Protein AF-A0A5Q0MC66-F1 (afdb_monomer)

Solvent-accessible surface area (backbone atoms only — not comparable to full-atom values): 6264 Å² total; per-residue (Å²): 131,58,72,66,58,48,51,54,53,42,33,62,75,71,69,50,54,92,91,54,80,74,54,73,68,57,46,52,50,54,51,52,35,51,76,75,66,49,49,63,69,55,46,48,53,50,50,53,51,50,48,62,51,50,63,37,49,77,41,36,64,57,96,69,83,50,73,68,57,53,51,31,45,49,50,28,39,75,73,66,32,82,52,51,58,51,24,44,71,67,48,48,55,77,87,51,34,30,67,81,51,50,63,66,62,77,109

Structure (mmCIF, N/CA/C/O backbone):
data_AF-A0A5Q0MC66-F1
#
_entry.id   AF-A0A5Q0MC66-F1
#
loop_
_atom_site.group_PDB
_atom_site.id
_atom_site.type_symbol
_atom_site.label_atom_id
_atom_site.label_alt_id
_atom_site.label_comp_id
_atom_site.label_asym_id
_atom_site.label_entity_id
_atom_site.label_seq_id
_atom_site.pdbx_PDB_ins_code
_atom_site.Cartn_x
_atom_site.Cartn_y
_atom_site.Cartn_z
_atom_site.occupancy
_atom_site.B_iso_or_equiv
_atom_site.auth_seq_id
_atom_site.auth_comp_id
_atom_site.auth_asym_id
_atom_site.auth_atom_id
_atom_site.pdbx_PDB_model_num
ATOM 1 N N . MET A 1 1 ? 15.034 -4.701 -20.504 1.00 89.25 1 MET A N 1
ATOM 2 C CA . MET A 1 1 ? 14.923 -3.346 -19.951 1.00 89.25 1 MET A CA 1
ATOM 3 C C . MET A 1 1 ? 15.976 -3.170 -18.872 1.00 89.25 1 MET A C 1
ATOM 5 O O . MET A 1 1 ? 16.048 -3.997 -17.962 1.00 89.25 1 MET A O 1
ATOM 9 N N . ASN A 1 2 ? 16.836 -2.166 -19.012 1.00 96.44 2 ASN A N 1
ATOM 10 C CA . ASN A 1 2 ? 17.798 -1.799 -17.975 1.00 96.44 2 ASN A CA 1
ATOM 11 C C . ASN A 1 2 ? 17.084 -1.087 -16.799 1.00 96.44 2 ASN A C 1
ATOM 13 O O . ASN A 1 2 ? 15.880 -0.843 -16.854 1.00 96.44 2 ASN A O 1
ATOM 17 N N . LEU A 1 3 ? 17.805 -0.795 -15.713 1.00 94.50 3 LEU A N 1
ATOM 18 C CA . LEU A 1 3 ? 17.210 -0.201 -14.508 1.00 94.50 3 LEU A CA 1
ATOM 19 C C . LEU A 1 3 ? 16.635 1.207 -14.753 1.00 94.50 3 LEU A C 1
ATOM 21 O O . LEU A 1 3 ? 15.595 1.552 -14.201 1.00 94.50 3 LEU A O 1
ATOM 25 N N . GLU A 1 4 ? 17.296 2.014 -15.581 1.00 93.94 4 GLU A N 1
ATOM 26 C CA . GLU A 1 4 ? 16.883 3.388 -15.881 1.00 93.94 4 GLU A CA 1
ATOM 27 C C . GLU A 1 4 ? 15.582 3.417 -16.693 1.00 93.94 4 GLU A C 1
ATOM 29 O O . GLU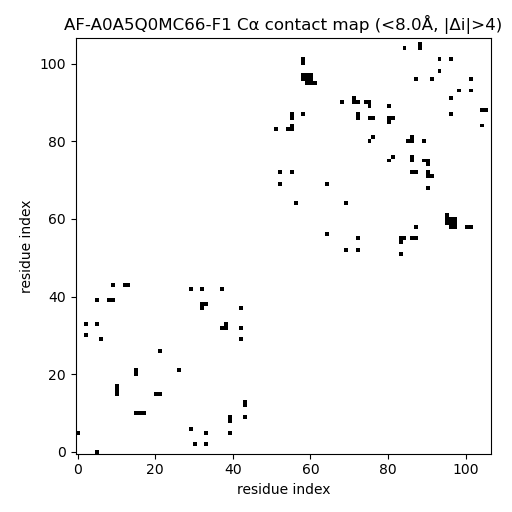 A 1 4 ? 14.631 4.104 -16.322 1.00 93.94 4 GLU A O 1
ATOM 34 N N . GLU A 1 5 ? 15.506 2.598 -17.742 1.00 95.25 5 GLU A N 1
ATOM 35 C CA . GLU A 1 5 ? 14.296 2.388 -18.540 1.00 95.25 5 GLU A CA 1
ATOM 36 C C . GLU A 1 5 ? 13.138 1.883 -17.661 1.00 95.25 5 GLU A C 1
ATOM 38 O O . GLU A 1 5 ? 12.017 2.376 -17.770 1.00 95.25 5 GLU A O 1
ATOM 43 N N . TYR A 1 6 ? 13.422 0.960 -16.731 1.00 95.56 6 TYR A N 1
ATOM 44 C CA . TYR A 1 6 ? 12.426 0.417 -15.802 1.00 95.56 6 TYR A CA 1
ATOM 45 C C . TYR A 1 6 ? 11.842 1.494 -14.889 1.00 95.56 6 TYR A C 1
ATOM 47 O O . TYR A 1 6 ? 10.630 1.562 -14.685 1.00 95.56 6 TYR A O 1
ATOM 55 N N . PHE A 1 7 ? 12.701 2.362 -14.349 1.00 93.50 7 PHE A N 1
ATOM 56 C CA . PHE A 1 7 ? 12.278 3.495 -13.532 1.00 93.50 7 PHE A CA 1
ATOM 57 C C . PHE A 1 7 ? 11.452 4.499 -14.334 1.00 93.50 7 PHE A C 1
ATOM 59 O O . PHE A 1 7 ? 10.444 4.992 -13.827 1.00 93.50 7 PHE A O 1
ATOM 66 N N . ALA A 1 8 ? 11.862 4.804 -15.567 1.00 91.56 8 ALA A N 1
ATOM 67 C CA . ALA A 1 8 ? 11.136 5.719 -16.438 1.00 91.56 8 ALA A CA 1
ATOM 68 C C . ALA A 1 8 ? 9.726 5.194 -16.755 1.00 91.56 8 ALA A C 1
ATOM 70 O O . ALA A 1 8 ? 8.748 5.930 -16.604 1.00 91.56 8 ALA A O 1
ATOM 71 N N . GLU A 1 9 ? 9.609 3.912 -17.111 1.00 93.31 9 GLU A N 1
ATOM 72 C CA . GLU A 1 9 ? 8.320 3.268 -17.370 1.00 93.31 9 GLU A CA 1
ATOM 73 C C . GLU A 1 9 ? 7.452 3.222 -16.105 1.00 93.31 9 GLU A C 1
ATOM 75 O O . GLU A 1 9 ? 6.280 3.602 -16.140 1.00 93.31 9 GLU A O 1
ATOM 80 N N . PHE A 1 10 ? 8.028 2.850 -14.957 1.00 92.81 10 PHE A N 1
ATOM 81 C CA . PHE A 1 10 ? 7.309 2.855 -13.685 1.00 92.81 10 PHE A CA 1
ATOM 82 C C . PHE A 1 10 ? 6.770 4.250 -13.336 1.00 92.81 10 PHE A C 1
ATOM 84 O O . PHE A 1 10 ? 5.589 4.381 -13.017 1.00 92.81 10 PHE A O 1
ATOM 91 N N . LYS A 1 11 ? 7.595 5.302 -13.447 1.00 91.69 11 LYS A N 1
ATOM 92 C CA . LYS A 1 11 ? 7.174 6.692 -13.199 1.00 91.69 11 LYS A CA 1
ATOM 93 C C . LYS A 1 11 ? 6.002 7.110 -14.085 1.00 91.69 11 LYS A C 1
ATOM 95 O O . LYS A 1 11 ? 5.098 7.782 -13.590 1.00 91.69 11 LYS A O 1
ATOM 100 N N . ALA A 1 12 ? 6.008 6.706 -15.356 1.00 90.19 12 ALA A N 1
ATOM 101 C CA . ALA A 1 12 ? 4.910 6.980 -16.275 1.00 90.19 12 ALA A CA 1
ATOM 102 C C . ALA A 1 12 ? 3.611 6.285 -15.829 1.00 90.19 12 ALA A C 1
ATOM 104 O O . ALA A 1 12 ? 2.558 6.916 -15.814 1.00 90.19 12 ALA A O 1
ATOM 105 N N . VAL A 1 13 ? 3.687 5.021 -15.394 1.00 89.75 13 VAL A N 1
ATOM 106 C CA . VAL A 1 13 ? 2.522 4.256 -14.908 1.00 89.75 13 VAL A CA 1
ATOM 107 C C . VAL A 1 13 ? 1.906 4.872 -13.653 1.00 89.75 13 VAL A C 1
ATOM 109 O O . VAL A 1 13 ? 0.684 4.952 -13.552 1.00 89.75 13 VAL A O 1
ATOM 112 N N . VAL A 1 14 ? 2.727 5.328 -12.704 1.00 87.50 14 VAL A N 1
ATOM 113 C CA . VAL A 1 14 ? 2.238 5.947 -11.458 1.00 87.50 14 VAL A CA 1
ATOM 114 C C . VAL A 1 14 ? 2.021 7.461 -11.563 1.00 87.50 14 VAL A C 1
ATOM 116 O O . VAL A 1 14 ? 1.757 8.107 -10.552 1.00 87.50 14 VAL A O 1
ATOM 119 N N . ASN A 1 15 ? 2.126 8.024 -12.771 1.00 86.00 15 ASN A N 1
ATOM 120 C CA . ASN A 1 15 ? 1.958 9.448 -13.063 1.00 86.00 15 ASN A CA 1
ATOM 121 C C . ASN A 1 15 ? 2.767 10.369 -12.126 1.00 86.00 15 ASN A C 1
ATOM 123 O O . ASN A 1 15 ? 2.269 11.381 -11.634 1.00 86.00 15 ASN A O 1
ATOM 127 N N . VAL A 1 16 ? 4.018 9.997 -11.840 1.00 81.00 16 VAL A N 1
ATOM 128 C CA . VAL A 1 16 ? 4.941 10.861 -11.095 1.00 81.00 16 VAL A CA 1
ATOM 129 C C . VAL A 1 16 ? 5.545 11.856 -12.073 1.00 81.00 16 VAL A C 1
ATOM 131 O O . VAL A 1 16 ? 6.206 11.448 -13.032 1.00 81.00 16 VAL A O 1
ATOM 134 N N . ASP A 1 17 ? 5.359 13.148 -11.797 1.00 74.62 17 ASP A N 1
ATOM 135 C CA . ASP A 1 17 ? 5.889 14.231 -12.623 1.00 74.62 17 ASP A CA 1
ATOM 136 C C . ASP A 1 17 ? 7.369 14.017 -12.966 1.00 74.62 17 ASP A C 1
ATOM 138 O O . ASP A 1 17 ? 8.186 13.560 -12.153 1.00 74.62 17 ASP A O 1
ATOM 142 N N . ALA A 1 18 ? 7.746 14.384 -14.191 1.00 61.00 18 ALA A N 1
ATOM 143 C CA . ALA A 1 18 ? 9.103 14.182 -14.690 1.00 61.00 18 ALA A CA 1
ATOM 144 C C . ALA A 1 18 ? 10.162 14.841 -13.779 1.00 61.00 18 ALA A C 1
ATOM 146 O O . ALA A 1 18 ? 11.232 14.265 -13.585 1.00 61.00 18 ALA A O 1
ATOM 147 N N . GLY A 1 19 ? 9.825 15.977 -13.148 1.00 61.31 19 GLY A N 1
ATOM 148 C CA . GLY A 1 19 ? 10.675 16.709 -12.200 1.00 61.31 19 GLY A CA 1
ATOM 149 C C . GLY A 1 19 ? 10.614 16.235 -10.742 1.00 61.31 19 GLY A C 1
ATOM 150 O O . GLY A 1 19 ? 11.419 16.684 -9.929 1.00 61.31 19 GLY A O 1
ATOM 151 N N . SER A 1 20 ? 9.697 15.329 -10.395 1.00 68.62 20 SER A N 1
ATOM 152 C CA . SER A 1 20 ? 9.569 14.789 -9.041 1.00 68.62 20 SER A CA 1
ATOM 153 C C . SER A 1 20 ? 10.267 13.434 -8.919 1.00 68.62 20 SER A C 1
ATOM 155 O O . SER A 1 20 ? 10.170 12.556 -9.784 1.00 68.62 20 SER A O 1
ATOM 157 N N . GLY A 1 21 ? 11.010 13.267 -7.827 1.00 73.25 21 GLY A N 1
ATOM 158 C CA . GLY A 1 21 ? 11.597 11.988 -7.448 1.00 73.25 21 GLY A CA 1
ATOM 159 C C . GLY A 1 21 ? 10.575 11.095 -6.748 1.00 73.25 21 GLY A C 1
ATOM 160 O O . GLY A 1 21 ? 9.669 11.579 -6.073 1.00 73.25 21 GLY A O 1
ATOM 161 N N . ILE A 1 22 ? 10.750 9.783 -6.873 1.00 84.38 22 ILE A N 1
ATOM 162 C CA . ILE A 1 22 ? 10.128 8.832 -5.949 1.00 84.38 22 ILE A CA 1
ATOM 163 C C . ILE A 1 22 ? 10.901 8.837 -4.625 1.00 84.38 22 ILE A C 1
ATOM 165 O O . ILE A 1 22 ? 12.099 9.127 -4.594 1.00 84.38 22 ILE A O 1
ATOM 169 N N . THR A 1 23 ? 10.223 8.543 -3.515 1.00 87.56 23 THR A N 1
ATOM 170 C CA . THR A 1 23 ? 10.884 8.502 -2.202 1.00 87.56 23 THR A CA 1
ATOM 171 C C . THR A 1 23 ? 11.951 7.409 -2.170 1.00 87.56 23 THR A C 1
ATOM 173 O O . THR A 1 23 ? 11.845 6.407 -2.876 1.00 87.56 23 THR A O 1
ATOM 176 N N . VAL A 1 24 ? 12.965 7.568 -1.313 1.00 91.19 24 VAL A N 1
ATOM 177 C CA . VAL A 1 24 ? 14.080 6.609 -1.193 1.00 91.19 24 VAL A CA 1
ATOM 178 C C . VAL A 1 24 ? 13.618 5.167 -0.961 1.00 91.19 24 VAL A C 1
ATOM 180 O O . VAL A 1 24 ? 14.184 4.242 -1.536 1.00 91.19 24 VAL A O 1
ATOM 183 N N . HIS A 1 25 ? 12.553 4.968 -0.180 1.00 90.56 25 HIS A N 1
ATOM 184 C CA . HIS A 1 25 ? 11.997 3.641 0.081 1.00 90.56 25 HIS A CA 1
ATOM 185 C C . HIS A 1 25 ? 11.341 3.041 -1.162 1.00 90.56 25 HIS A C 1
ATOM 187 O O . HIS A 1 25 ? 11.613 1.892 -1.493 1.00 90.56 25 HIS A O 1
ATOM 193 N N . VAL A 1 26 ? 10.536 3.826 -1.884 1.00 90.94 26 VAL A N 1
ATOM 194 C CA . VAL A 1 26 ? 9.894 3.361 -3.121 1.00 90.94 26 VAL A CA 1
ATOM 195 C C . VAL A 1 26 ? 10.947 3.095 -4.198 1.00 90.94 26 VAL A C 1
ATOM 197 O O . VAL A 1 26 ? 10.864 2.088 -4.888 1.00 90.94 26 VAL A O 1
ATOM 200 N N . ALA A 1 27 ? 11.984 3.930 -4.304 1.00 92.38 27 ALA A N 1
ATOM 201 C CA . ALA A 1 27 ? 13.100 3.695 -5.220 1.00 92.38 27 ALA A CA 1
ATOM 202 C C . ALA A 1 27 ? 13.818 2.369 -4.933 1.00 92.38 27 ALA A C 1
ATOM 204 O O . ALA A 1 27 ? 14.062 1.590 -5.853 1.00 92.38 27 ALA A O 1
ATOM 205 N N . ALA A 1 28 ? 14.121 2.089 -3.662 1.00 95.88 28 ALA A N 1
ATOM 206 C CA . ALA A 1 28 ? 14.742 0.830 -3.264 1.00 95.88 28 ALA A CA 1
ATOM 207 C C . ALA A 1 28 ? 13.851 -0.380 -3.597 1.00 95.88 28 ALA A C 1
ATOM 209 O O . ALA A 1 28 ? 14.347 -1.387 -4.097 1.00 95.88 28 ALA A O 1
ATOM 210 N N . GLU A 1 29 ? 12.537 -0.268 -3.381 1.00 96.00 29 GLU A N 1
ATOM 211 C CA . GLU A 1 29 ? 11.560 -1.309 -3.720 1.00 96.00 29 GLU A CA 1
ATOM 212 C C . GLU A 1 29 ? 11.493 -1.564 -5.232 1.00 96.00 29 GLU A C 1
ATOM 214 O O . GLU A 1 29 ? 11.546 -2.714 -5.659 1.00 96.00 29 GLU A O 1
ATOM 219 N N . VAL A 1 30 ? 11.427 -0.507 -6.048 1.00 95.38 30 VAL A N 1
ATOM 220 C CA . VAL A 1 30 ? 11.405 -0.599 -7.519 1.00 95.38 30 VAL A CA 1
ATOM 221 C C . VAL A 1 30 ? 12.693 -1.240 -8.044 1.00 95.38 30 VAL A C 1
ATOM 223 O O . VAL A 1 30 ? 12.635 -2.130 -8.892 1.00 95.38 30 VAL A O 1
ATOM 226 N N . ALA A 1 31 ? 13.855 -0.849 -7.510 1.00 96.75 31 ALA A N 1
ATOM 227 C CA . ALA A 1 31 ? 15.137 -1.446 -7.881 1.00 96.75 31 ALA A CA 1
ATOM 228 C C . ALA A 1 31 ? 15.230 -2.930 -7.486 1.00 96.75 31 ALA A C 1
ATOM 230 O O . ALA A 1 31 ? 15.696 -3.749 -8.276 1.00 96.75 31 ALA A O 1
ATOM 231 N N . ALA A 1 32 ? 14.749 -3.297 -6.294 1.00 97.69 32 ALA A N 1
ATOM 232 C CA . ALA A 1 32 ? 14.686 -4.693 -5.866 1.00 97.69 32 ALA A CA 1
ATOM 233 C C . ALA A 1 32 ? 13.738 -5.519 -6.752 1.00 97.69 32 ALA A C 1
ATOM 235 O O . ALA A 1 32 ? 14.087 -6.630 -7.148 1.00 97.69 32 ALA A O 1
ATOM 236 N N . GLY A 1 33 ? 12.575 -4.963 -7.110 1.00 97.06 33 GLY A N 1
ATOM 237 C CA . GLY A 1 33 ? 11.624 -5.578 -8.037 1.00 97.06 33 GLY A CA 1
ATOM 238 C C . GLY A 1 33 ? 12.234 -5.842 -9.413 1.00 97.06 33 GLY A C 1
ATOM 239 O O . GLY A 1 33 ? 12.099 -6.945 -9.940 1.00 97.06 33 GLY A O 1
ATOM 240 N N . HIS A 1 34 ? 12.976 -4.874 -9.961 1.00 98.00 34 HIS A N 1
ATOM 241 C CA . HIS A 1 34 ? 13.737 -5.051 -11.203 1.00 98.00 34 HIS A CA 1
ATOM 242 C C . HIS A 1 34 ? 14.776 -6.173 -11.086 1.00 98.00 34 HIS A C 1
ATOM 244 O O . HIS A 1 34 ? 14.824 -7.047 -11.950 1.00 98.00 34 HIS A O 1
ATOM 2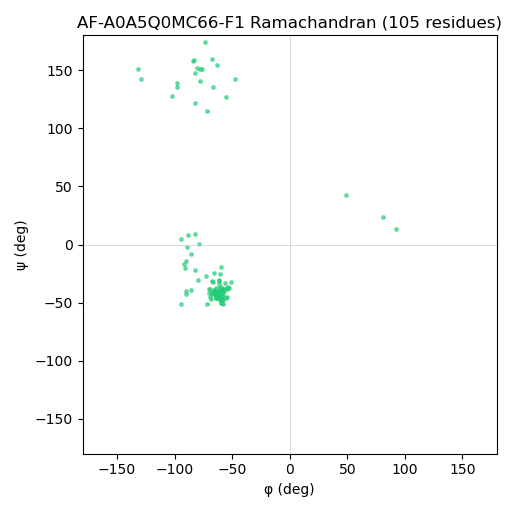50 N N . ALA A 1 35 ? 15.550 -6.199 -9.997 1.00 98.00 35 ALA A N 1
ATOM 251 C CA . ALA A 1 35 ? 16.610 -7.185 -9.784 1.00 98.00 35 ALA A CA 1
ATOM 252 C C . ALA A 1 35 ? 16.099 -8.637 -9.731 1.00 98.00 35 ALA A C 1
ATOM 254 O O . ALA A 1 35 ? 16.812 -9.550 -10.144 1.00 98.00 35 ALA A O 1
ATOM 255 N N . ILE A 1 36 ? 14.868 -8.855 -9.254 1.00 97.62 36 ILE A N 1
ATOM 256 C CA . ILE A 1 36 ? 14.225 -10.181 -9.225 1.00 97.62 36 ILE A CA 1
ATOM 257 C C . ILE A 1 36 ? 13.327 -10.449 -10.445 1.00 97.62 36 ILE A C 1
ATOM 259 O O . ILE A 1 36 ? 12.666 -11.484 -10.505 1.00 97.62 36 ILE A O 1
ATOM 263 N N . GLY A 1 37 ? 13.294 -9.533 -11.416 1.00 97.06 37 GLY A N 1
ATOM 264 C CA . GLY A 1 37 ? 12.583 -9.712 -12.680 1.00 97.06 37 GLY A CA 1
ATOM 265 C C . GLY A 1 37 ? 11.076 -9.437 -12.640 1.00 97.06 37 GLY A C 1
ATOM 266 O O . GLY A 1 37 ? 10.358 -9.956 -13.494 1.00 97.06 37 GLY A O 1
ATOM 267 N N . LEU A 1 38 ? 10.573 -8.632 -11.696 1.00 97.81 38 LEU A N 1
ATOM 268 C CA . LEU A 1 38 ? 9.174 -8.190 -11.727 1.00 97.81 38 LEU A CA 1
ATOM 269 C C . LEU A 1 38 ? 8.922 -7.276 -12.928 1.00 97.81 38 LEU A C 1
ATOM 271 O O . LEU A 1 38 ? 9.669 -6.327 -13.164 1.00 97.81 38 LEU A O 1
ATOM 275 N N . THR A 1 39 ? 7.818 -7.487 -13.641 1.00 96.69 39 THR A N 1
ATOM 276 C CA . THR A 1 39 ? 7.346 -6.527 -14.650 1.00 96.69 39 THR A CA 1
ATOM 277 C C . THR A 1 39 ? 6.872 -5.230 -13.989 1.00 96.69 39 THR A C 1
ATOM 279 O O . THR A 1 39 ? 6.503 -5.222 -12.812 1.00 96.69 39 THR A O 1
ATOM 282 N N . VAL A 1 40 ? 6.816 -4.126 -14.742 1.00 95.81 40 VAL A N 1
ATOM 283 C CA . VAL A 1 40 ? 6.304 -2.840 -14.226 1.00 95.81 40 VAL A CA 1
ATOM 284 C C . VAL A 1 40 ? 4.869 -2.980 -13.710 1.00 95.81 40 VAL A C 1
ATOM 286 O O . VAL A 1 40 ? 4.540 -2.447 -12.652 1.00 95.81 40 VAL A O 1
ATOM 289 N N . ALA A 1 41 ? 4.030 -3.766 -14.390 1.00 94.88 41 ALA A N 1
ATOM 290 C CA . ALA A 1 41 ? 2.669 -4.052 -13.943 1.00 94.88 41 ALA A CA 1
ATOM 291 C C . ALA A 1 41 ? 2.635 -4.801 -12.597 1.00 94.88 41 ALA A C 1
ATOM 293 O O . ALA A 1 41 ? 1.847 -4.451 -11.717 1.00 94.88 41 ALA A O 1
ATOM 294 N N . GLN A 1 42 ? 3.507 -5.798 -12.406 1.00 96.88 42 GLN A N 1
ATOM 295 C CA . GLN A 1 42 ? 3.629 -6.518 -11.133 1.00 96.88 42 GLN A CA 1
ATOM 296 C C . GLN A 1 42 ? 4.138 -5.605 -10.014 1.00 96.88 42 GLN A C 1
ATOM 298 O O . GLN A 1 42 ? 3.603 -5.642 -8.907 1.00 96.88 42 GLN A O 1
ATOM 303 N N . MET A 1 43 ? 5.123 -4.752 -10.302 1.00 96.25 43 MET A N 1
ATOM 304 C CA . MET A 1 43 ? 5.658 -3.794 -9.335 1.00 96.25 43 MET A CA 1
ATOM 305 C C . MET A 1 43 ? 4.618 -2.750 -8.929 1.00 96.25 43 MET A C 1
ATOM 307 O O . MET A 1 43 ? 4.462 -2.448 -7.746 1.00 96.25 43 MET A O 1
ATOM 311 N N . HIS A 1 44 ? 3.861 -2.234 -9.898 1.00 94.25 44 HIS A N 1
ATOM 312 C CA . HIS A 1 44 ? 2.758 -1.321 -9.637 1.00 94.25 44 HIS A CA 1
ATOM 313 C C . HIS A 1 44 ? 1.694 -1.976 -8.750 1.00 94.25 44 HIS A C 1
ATOM 315 O O . HIS A 1 44 ? 1.318 -1.398 -7.733 1.00 94.25 44 HIS A O 1
ATOM 321 N N . ALA A 1 45 ? 1.271 -3.205 -9.065 1.00 94.94 45 ALA A N 1
ATOM 322 C CA . ALA A 1 45 ? 0.316 -3.947 -8.242 1.00 94.94 45 ALA A CA 1
ATOM 323 C C . ALA A 1 45 ? 0.841 -4.187 -6.814 1.00 94.94 45 ALA A C 1
ATOM 325 O O . ALA A 1 45 ? 0.108 -3.984 -5.844 1.00 94.94 45 ALA A O 1
ATOM 326 N N . PHE A 1 46 ? 2.119 -4.556 -6.674 1.00 95.38 46 PHE A N 1
ATOM 327 C CA . PHE A 1 46 ? 2.772 -4.738 -5.378 1.00 95.38 46 PHE A CA 1
ATOM 3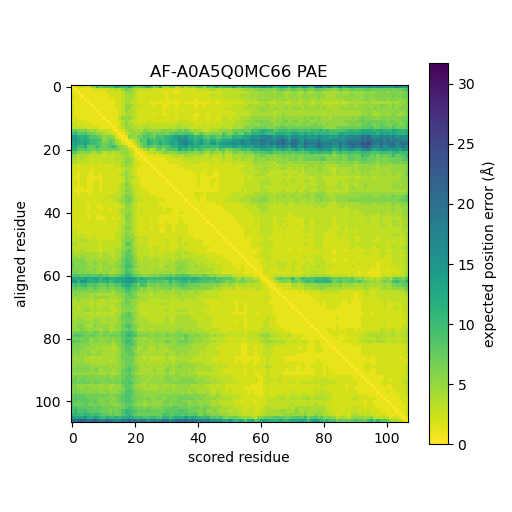28 C C . PHE A 1 46 ? 2.754 -3.449 -4.544 1.00 95.38 46 PHE A C 1
ATOM 330 O O . PHE A 1 46 ? 2.314 -3.465 -3.393 1.00 95.38 46 PHE A O 1
ATOM 337 N N . LEU A 1 47 ? 3.177 -2.318 -5.117 1.00 94.06 47 LEU A N 1
ATOM 338 C CA . LEU A 1 47 ? 3.233 -1.037 -4.404 1.00 94.06 47 LEU A CA 1
ATOM 339 C C . LEU A 1 47 ? 1.854 -0.463 -4.111 1.00 94.06 47 LEU A C 1
ATOM 341 O O . LEU A 1 47 ? 1.649 0.076 -3.022 1.00 94.06 47 LEU A O 1
ATOM 345 N N . ALA A 1 48 ? 0.901 -0.604 -5.032 1.00 91.75 48 ALA A N 1
ATOM 346 C CA . ALA A 1 48 ? -0.485 -0.225 -4.796 1.00 91.75 48 ALA A CA 1
ATOM 347 C C . ALA A 1 48 ? -1.038 -0.989 -3.588 1.00 91.75 48 ALA A C 1
ATOM 349 O O . ALA A 1 48 ? -1.569 -0.385 -2.653 1.00 91.75 48 ALA A O 1
ATOM 350 N N . ARG A 1 49 ? -0.82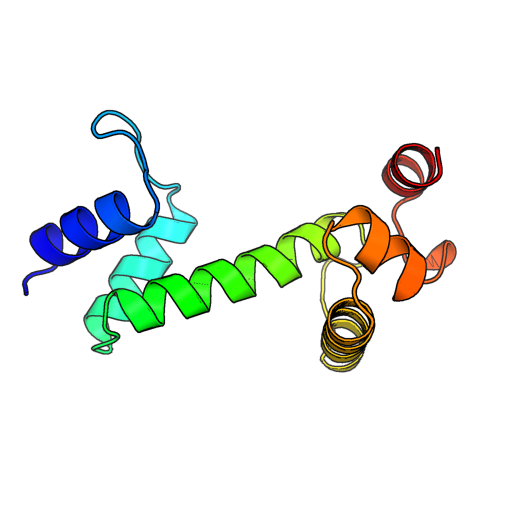3 -2.309 -3.549 1.00 93.69 49 ARG A N 1
ATOM 351 C CA . ARG A 1 49 ? -1.262 -3.151 -2.438 1.00 93.69 49 ARG A CA 1
ATOM 352 C C . ARG A 1 49 ? -0.558 -2.800 -1.126 1.00 93.69 49 ARG A C 1
ATOM 354 O O . ARG A 1 49 ? -1.220 -2.639 -0.103 1.00 93.69 49 ARG A O 1
ATOM 361 N N . ARG A 1 50 ? 0.766 -2.631 -1.146 1.00 93.56 50 ARG A N 1
ATOM 362 C CA . ARG A 1 50 ? 1.540 -2.186 0.021 1.00 93.56 50 ARG A CA 1
ATOM 363 C C . ARG A 1 50 ? 1.003 -0.860 0.562 1.00 93.56 50 ARG A C 1
ATOM 365 O O . ARG A 1 50 ? 0.777 -0.750 1.762 1.00 93.56 50 ARG A O 1
ATOM 372 N N . THR A 1 51 ? 0.748 0.110 -0.314 1.00 91.31 51 THR A N 1
ATOM 373 C CA . THR A 1 51 ? 0.226 1.438 0.049 1.00 91.31 51 THR A CA 1
ATOM 374 C C . THR A 1 51 ? -1.160 1.352 0.685 1.00 91.31 51 THR A C 1
ATOM 376 O O . THR A 1 51 ? -1.427 2.010 1.689 1.00 91.31 51 THR A O 1
ATOM 379 N N . GLN A 1 52 ? -2.042 0.496 0.161 1.00 91.88 52 GLN A N 1
ATOM 380 C CA . GLN A 1 52 ? -3.358 0.259 0.759 1.00 91.88 52 GLN A CA 1
ATOM 381 C C . GLN A 1 52 ? -3.265 -0.246 2.202 1.00 91.88 52 GLN A C 1
ATOM 383 O O . GLN A 1 52 ? -4.058 0.191 3.033 1.00 91.88 52 GLN A O 1
ATOM 388 N N . ILE A 1 53 ? -2.310 -1.130 2.500 1.00 94.38 53 ILE A N 1
ATOM 389 C CA . ILE A 1 53 ? -2.079 -1.650 3.854 1.00 94.38 53 ILE A CA 1
ATOM 390 C C . ILE A 1 53 ?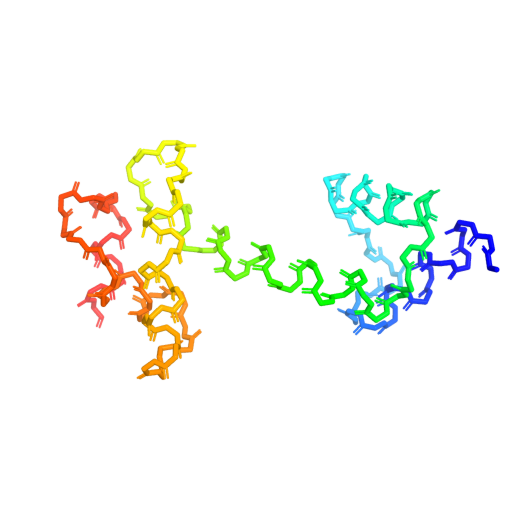 -1.461 -0.563 4.742 1.00 94.38 53 ILE A C 1
ATOM 392 O O . ILE A 1 53 ? -1.972 -0.275 5.824 1.00 94.38 53 ILE A O 1
ATOM 396 N N . THR A 1 54 ? -0.378 0.075 4.292 1.00 92.38 54 THR A N 1
ATOM 397 C CA . THR A 1 54 ? 0.362 1.045 5.114 1.00 92.38 54 THR A CA 1
ATOM 398 C C . THR A 1 54 ? -0.444 2.309 5.399 1.00 92.38 54 THR A C 1
ATOM 400 O O . THR A 1 54 ? -0.326 2.856 6.492 1.00 92.38 54 THR A O 1
ATOM 403 N N . SER A 1 55 ? -1.320 2.734 4.481 1.00 91.75 55 SER A N 1
ATOM 404 C CA . SER A 1 55 ? -2.243 3.861 4.698 1.00 91.75 55 SER A CA 1
ATOM 405 C C . SER A 1 55 ? -3.211 3.652 5.870 1.00 91.75 55 SER A C 1
ATOM 407 O O . SER A 1 55 ? -3.658 4.625 6.469 1.00 91.75 55 SER A O 1
ATOM 409 N N . VAL A 1 56 ? -3.503 2.398 6.223 1.00 93.19 56 VAL A N 1
ATOM 410 C CA . VAL A 1 56 ? -4.309 2.029 7.394 1.00 93.19 56 VAL A CA 1
ATOM 411 C C . VAL A 1 56 ? -3.411 1.837 8.616 1.00 93.19 56 VAL A C 1
ATOM 413 O O . VAL A 1 56 ? -3.716 2.335 9.696 1.00 93.19 56 VAL A O 1
ATOM 416 N N . ALA A 1 57 ? -2.262 1.182 8.428 1.00 91.75 57 ALA A N 1
ATOM 417 C CA . ALA A 1 57 ? -1.306 0.873 9.491 1.00 91.75 57 ALA A CA 1
ATOM 418 C C . ALA A 1 57 ? -0.843 2.112 10.274 1.00 91.75 57 ALA A C 1
ATOM 420 O O . ALA A 1 57 ? -0.702 2.051 11.490 1.00 91.75 57 ALA A O 1
ATOM 421 N N . VAL A 1 58 ? -0.648 3.252 9.597 1.00 91.69 58 VAL A N 1
ATOM 422 C CA . VAL A 1 58 ? -0.212 4.512 10.235 1.00 91.69 58 VAL A CA 1
ATOM 423 C C . VAL A 1 58 ? -1.174 5.031 11.312 1.00 91.69 58 VAL A C 1
ATOM 425 O O . VAL A 1 58 ? -0.775 5.857 12.140 1.00 91.69 58 VAL A O 1
ATOM 428 N N . ALA A 1 59 ?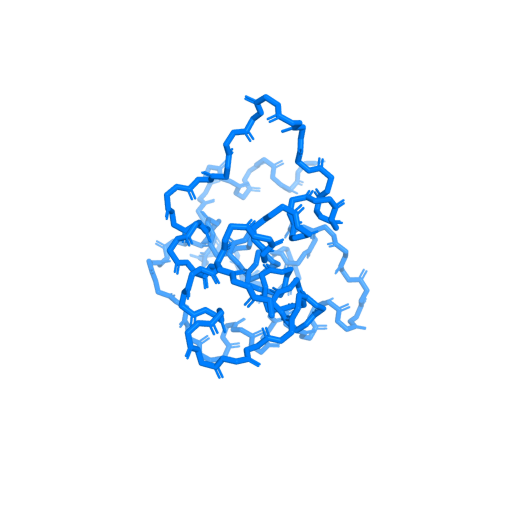 -2.431 4.575 11.293 1.00 92.69 59 ALA A N 1
ATOM 429 C CA . ALA A 1 59 ? -3.447 4.948 12.265 1.00 92.69 59 ALA A CA 1
ATOM 430 C C . ALA A 1 59 ? -3.499 4.034 13.493 1.00 92.69 59 ALA A C 1
ATOM 432 O O . ALA A 1 59 ? -4.112 4.412 14.490 1.00 92.69 59 ALA A O 1
ATOM 433 N N . LEU A 1 60 ? -2.858 2.867 13.453 1.00 93.88 60 LEU A N 1
ATOM 434 C CA . LEU A 1 60 ? -2.848 1.923 14.567 1.00 93.88 60 LEU A CA 1
ATOM 435 C C . LEU A 1 60 ? -1.855 2.369 15.649 1.00 93.88 60 LEU A C 1
ATOM 437 O O . LEU A 1 60 ? -0.873 3.059 15.366 1.00 93.88 60 LEU A O 1
ATOM 441 N N . LYS A 1 61 ? -2.134 2.018 16.909 1.00 92.31 61 LYS A N 1
ATOM 442 C CA . LYS A 1 61 ? -1.228 2.301 18.037 1.00 92.31 61 LYS A CA 1
ATOM 443 C C . LYS A 1 61 ? 0.047 1.466 17.964 1.00 92.31 61 LYS A C 1
ATOM 445 O O . LYS A 1 61 ? 1.117 1.971 18.297 1.00 92.31 61 LYS A O 1
ATOM 450 N N . ASP A 1 62 ? -0.079 0.215 17.535 1.00 85.44 62 ASP A N 1
ATOM 451 C CA . ASP A 1 62 ? 1.044 -0.707 17.434 1.00 85.44 62 ASP A CA 1
ATOM 452 C C . ASP A 1 62 ? 1.893 -0.425 16.192 1.00 85.44 62 ASP A C 1
ATOM 454 O O . ASP A 1 62 ? 1.392 -0.151 15.103 1.00 85.44 62 ASP A O 1
ATOM 458 N N . HIS A 1 63 ? 3.211 -0.544 16.348 1.00 78.00 63 HIS A N 1
ATOM 459 C CA . HIS A 1 63 ? 4.176 -0.348 15.261 1.00 78.00 63 HIS A CA 1
ATOM 460 C C . HIS A 1 63 ? 4.299 -1.552 14.316 1.00 78.00 63 HIS A C 1
ATOM 462 O O . HIS A 1 63 ? 5.092 -1.519 13.375 1.00 78.00 63 HIS A O 1
ATOM 468 N N . PHE A 1 64 ? 3.532 -2.613 14.563 1.00 86.69 64 PHE A N 1
ATOM 469 C CA . PHE A 1 64 ? 3.590 -3.864 13.822 1.00 86.69 64 PHE A CA 1
ATOM 470 C C . PHE A 1 64 ? 2.192 -4.272 13.374 1.00 86.69 64 PHE A C 1
ATOM 472 O O . PHE A 1 64 ? 1.227 -4.101 14.111 1.00 86.69 64 PHE A O 1
ATOM 479 N N . LEU A 1 65 ? 2.112 -4.834 12.168 1.00 89.88 65 LEU A N 1
ATOM 480 C CA . LEU A 1 65 ? 0.904 -5.466 11.654 1.00 89.88 65 LEU A CA 1
ATOM 481 C C . LEU A 1 65 ? 1.030 -6.981 11.755 1.00 89.88 65 LEU A C 1
ATOM 483 O O . LEU A 1 65 ? 1.991 -7.561 11.243 1.00 89.88 65 LEU A O 1
ATOM 487 N N . SER A 1 66 ? 0.036 -7.617 12.364 1.00 93.88 66 SER A N 1
ATOM 488 C CA . SER A 1 66 ? -0.112 -9.068 12.340 1.00 93.88 66 SER A CA 1
ATOM 489 C C . SER A 1 66 ? -0.827 -9.538 11.060 1.00 93.88 66 SER A C 1
ATOM 491 O O . SER A 1 66 ? -1.573 -8.766 10.441 1.00 93.88 66 SER A O 1
ATOM 493 N N . PRO A 1 67 ? -0.654 -10.808 10.650 1.00 95.56 67 PRO A N 1
ATOM 494 C CA . PRO A 1 67 ? -1.431 -11.391 9.557 1.00 95.56 67 PRO A CA 1
ATOM 495 C C . PRO A 1 67 ? -2.949 -11.262 9.757 1.00 95.56 67 PRO A C 1
ATOM 497 O O . PRO A 1 67 ? -3.674 -10.989 8.803 1.00 95.56 67 PRO A O 1
ATOM 500 N N . GLU A 1 68 ? -3.438 -11.382 10.994 1.00 96.38 68 GLU A N 1
ATOM 501 C CA . GLU A 1 68 ? -4.856 -11.228 11.335 1.00 96.38 68 GLU A CA 1
ATOM 502 C C . GLU A 1 68 ? -5.341 -9.792 11.104 1.00 96.38 68 GLU A C 1
ATOM 504 O O . GLU A 1 68 ? -6.440 -9.579 10.598 1.00 96.38 68 GLU A O 1
ATOM 509 N N . GLN A 1 69 ? -4.525 -8.788 11.433 1.00 95.75 69 GLN A N 1
ATOM 510 C CA . GLN A 1 69 ? -4.839 -7.385 11.148 1.00 95.75 69 GLN A CA 1
ATOM 511 C C . GLN A 1 69 ? -4.898 -7.114 9.640 1.00 95.75 69 GLN A C 1
ATOM 513 O O . GLN A 1 69 ? -5.799 -6.417 9.176 1.00 95.75 69 GLN A O 1
ATOM 518 N N . ILE A 1 70 ? -3.992 -7.708 8.858 1.00 96.50 70 ILE A N 1
ATOM 519 C CA . ILE A 1 70 ? -4.018 -7.617 7.390 1.00 96.50 70 ILE A CA 1
ATOM 520 C C . ILE A 1 70 ? -5.280 -8.288 6.828 1.00 96.50 70 ILE A C 1
ATOM 522 O O . ILE A 1 70 ? -5.946 -7.709 5.971 1.00 96.50 70 ILE A O 1
ATOM 526 N N . ALA A 1 71 ? -5.666 -9.453 7.352 1.00 97.25 71 ALA A N 1
ATOM 527 C CA . ALA A 1 71 ? -6.890 -10.136 6.940 1.00 97.25 71 ALA A CA 1
ATOM 528 C C . ALA A 1 71 ? -8.151 -9.300 7.225 1.00 97.25 71 ALA A C 1
ATOM 530 O O . ALA A 1 71 ? -9.065 -9.262 6.403 1.00 97.25 71 ALA A O 1
ATOM 531 N N . ARG A 1 72 ? -8.191 -8.572 8.349 1.00 97.25 72 ARG A N 1
ATOM 532 C CA . ARG A 1 72 ? -9.289 -7.639 8.660 1.00 97.25 72 ARG A CA 1
ATOM 533 C C . ARG A 1 72 ? -9.349 -6.458 7.690 1.00 97.25 72 ARG A C 1
ATOM 535 O O . ARG A 1 72 ? -10.438 -6.088 7.256 1.00 97.25 72 ARG A O 1
ATOM 542 N N . ILE A 1 73 ? -8.196 -5.902 7.305 1.00 96.50 73 ILE A N 1
ATOM 543 C CA . ILE A 1 73 ? -8.108 -4.869 6.257 1.00 96.50 73 ILE A CA 1
ATOM 544 C C . ILE A 1 73 ? -8.703 -5.392 4.944 1.00 96.50 73 ILE A C 1
ATOM 546 O O . ILE A 1 73 ? -9.462 -4.681 4.283 1.00 96.50 73 ILE A O 1
ATOM 550 N N . ASP A 1 74 ? -8.379 -6.630 4.576 1.00 95.88 74 ASP A N 1
ATOM 551 C CA . ASP A 1 74 ? -8.868 -7.245 3.341 1.00 95.88 74 ASP A CA 1
ATOM 552 C C . ASP A 1 74 ? -10.360 -7.504 3.353 1.00 95.88 74 ASP A C 1
ATOM 554 O O . ASP A 1 74 ? -11.036 -7.183 2.376 1.00 95.88 74 ASP A O 1
ATOM 558 N N . LEU A 1 75 ? -10.880 -8.005 4.471 1.00 97.62 75 LEU A N 1
ATOM 559 C CA . LEU A 1 75 ? -12.310 -8.193 4.644 1.00 97.62 75 LEU A CA 1
ATOM 560 C C . LEU A 1 75 ? -13.062 -6.863 4.509 1.00 97.62 75 LEU A C 1
ATOM 562 O O . LEU A 1 75 ? -13.971 -6.758 3.689 1.00 97.62 75 LEU A O 1
ATOM 566 N N . ALA A 1 76 ? -12.627 -5.815 5.216 1.00 96.94 76 ALA A N 1
ATOM 567 C CA . ALA A 1 76 ? -13.276 -4.506 5.149 1.00 96.94 76 ALA A CA 1
ATOM 568 C C . ALA A 1 76 ? -13.296 -3.930 3.720 1.00 96.94 76 ALA A C 1
ATOM 570 O O . ALA A 1 76 ? -14.295 -3.339 3.300 1.00 96.94 76 ALA A O 1
ATOM 571 N N . ARG A 1 77 ? -12.215 -4.123 2.950 1.00 95.25 77 ARG A N 1
ATOM 572 C CA . ARG A 1 77 ? -12.149 -3.711 1.538 1.00 95.25 77 ARG A CA 1
ATOM 573 C C . ARG A 1 77 ? -13.048 -4.553 0.637 1.00 95.25 77 ARG A C 1
ATOM 575 O O . ARG A 1 77 ? -13.715 -3.989 -0.226 1.00 95.25 77 ARG A O 1
ATOM 582 N N . ALA A 1 78 ? -13.091 -5.870 0.835 1.00 96.00 78 ALA A N 1
ATOM 583 C CA . ALA A 1 78 ? -13.992 -6.760 0.102 1.00 96.00 78 ALA A CA 1
ATOM 584 C C . ALA A 1 78 ? -15.472 -6.410 0.351 1.00 96.00 78 ALA A C 1
ATOM 586 O O . ALA A 1 78 ? -16.300 -6.536 -0.546 1.00 96.00 78 ALA A O 1
ATOM 587 N N . GLU A 1 79 ? -15.783 -5.883 1.535 1.00 96.56 79 GLU A N 1
ATOM 588 C CA . GLU A 1 79 ? -17.097 -5.349 1.915 1.00 96.56 79 GLU A CA 1
ATOM 589 C C . GLU A 1 79 ? -17.339 -3.901 1.435 1.00 96.56 79 GLU A C 1
ATOM 591 O O . GLU A 1 79 ? -18.318 -3.253 1.819 1.00 96.56 79 GLU A O 1
ATOM 596 N N . GLY A 1 80 ? -16.453 -3.358 0.598 1.00 96.00 80 GLY A N 1
ATOM 597 C CA . GLY A 1 80 ? -16.644 -2.081 -0.085 1.00 96.00 80 GLY A CA 1
ATOM 598 C C . GLY A 1 80 ? -16.087 -0.850 0.629 1.00 96.00 80 GLY A C 1
ATOM 599 O O . GLY A 1 80 ? -16.426 0.257 0.224 1.00 96.00 80 GLY A O 1
ATOM 600 N N . ALA A 1 81 ?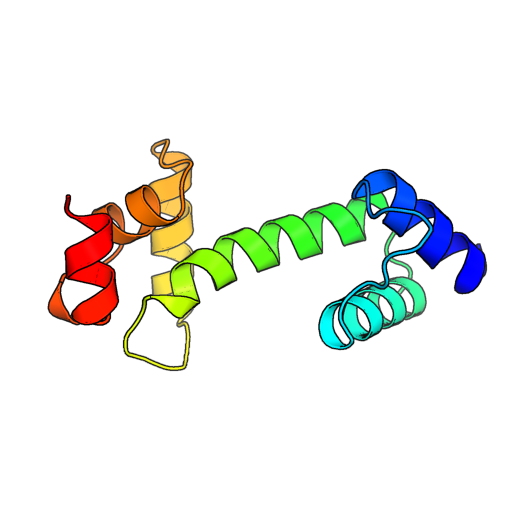 -15.249 -0.993 1.663 1.00 96.00 81 ALA A N 1
ATOM 601 C CA . ALA A 1 81 ? -14.503 0.149 2.198 1.00 96.00 81 ALA A CA 1
ATOM 602 C C . ALA A 1 81 ? -13.394 0.565 1.217 1.00 96.00 81 ALA A C 1
ATOM 604 O O . ALA A 1 81 ? -12.445 -0.187 0.963 1.00 96.00 81 ALA A O 1
ATOM 605 N N . VAL A 1 82 ? -13.509 1.768 0.660 1.00 92.44 82 VAL A N 1
ATOM 606 C CA . VAL A 1 82 ? -12.581 2.280 -0.354 1.0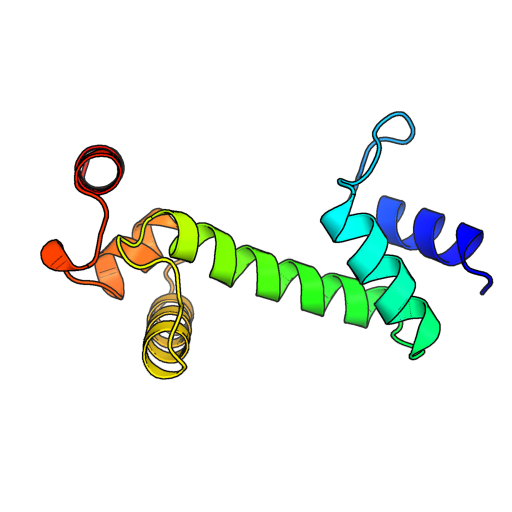0 92.44 82 VAL A CA 1
ATOM 607 C C . VAL A 1 82 ? -11.498 3.109 0.322 1.00 92.44 82 VAL A C 1
ATOM 609 O O . VAL A 1 82 ? -10.299 2.858 0.129 1.00 92.44 82 VAL A O 1
ATOM 612 N N . GLU A 1 83 ? -11.911 4.063 1.155 1.00 94.75 83 GLU A N 1
ATOM 613 C CA . GLU A 1 83 ? -11.004 5.016 1.785 1.00 94.75 83 GLU A CA 1
ATOM 614 C C . GLU A 1 83 ? -10.332 4.432 3.038 1.00 94.75 83 GLU A C 1
ATOM 616 O O . GLU A 1 83 ? -10.950 3.659 3.775 1.00 94.75 83 GLU A O 1
ATOM 621 N N . PRO A 1 84 ? -9.081 4.824 3.359 1.00 94.94 84 PRO A N 1
ATOM 622 C CA . PRO A 1 84 ? -8.392 4.323 4.548 1.00 94.94 84 PRO A CA 1
ATOM 623 C C . PRO A 1 84 ? -9.182 4.525 5.847 1.00 94.94 84 PRO A C 1
ATOM 625 O O . PRO A 1 84 ? -9.210 3.623 6.678 1.00 94.94 84 PRO A O 1
ATOM 628 N N . LYS A 1 85 ? -9.877 5.662 6.008 1.00 95.25 85 LYS A N 1
ATOM 629 C CA . LYS A 1 85 ? -10.716 5.918 7.190 1.00 95.25 85 LYS A CA 1
ATOM 630 C C . LYS A 1 85 ? -11.858 4.913 7.337 1.00 95.25 85 LYS A C 1
ATOM 632 O O . LYS A 1 85 ? -12.121 4.453 8.441 1.00 95.25 85 LYS A O 1
ATOM 637 N N . GLU A 1 86 ? -12.496 4.534 6.232 1.00 96.31 86 GLU A N 1
ATOM 638 C CA . GLU A 1 86 ? -13.594 3.566 6.230 1.00 96.31 86 GLU A CA 1
ATOM 639 C C . GLU A 1 86 ? -13.080 2.183 6.618 1.00 96.31 86 GLU A C 1
ATOM 641 O O . GLU A 1 86 ? -13.704 1.489 7.416 1.00 96.31 86 GLU A O 1
ATOM 646 N N . VAL A 1 87 ? -11.909 1.807 6.094 1.00 96.88 87 VAL A N 1
ATOM 647 C CA . VAL A 1 87 ? -11.248 0.551 6.457 1.00 96.88 87 VAL A CA 1
ATOM 648 C C . VAL A 1 87 ? -10.916 0.542 7.946 1.00 96.88 87 VAL A C 1
ATOM 650 O O . VAL A 1 87 ? -11.217 -0.441 8.615 1.00 96.88 87 VAL A O 1
ATOM 653 N N . ILE A 1 88 ? -10.352 1.631 8.482 1.00 96.25 88 ILE A N 1
ATOM 654 C CA . ILE A 1 88 ? -10.012 1.738 9.908 1.00 96.25 88 ILE A CA 1
ATOM 655 C C . ILE A 1 88 ? -11.258 1.543 10.778 1.00 96.25 88 ILE A C 1
ATOM 657 O O . ILE A 1 88 ? -11.248 0.695 11.666 1.00 96.25 88 ILE A O 1
ATOM 661 N N . LEU A 1 89 ? -12.332 2.286 10.492 1.00 95.62 89 LEU A N 1
ATOM 662 C CA . LEU A 1 89 ? -13.569 2.259 11.278 1.00 95.62 89 LEU A CA 1
ATOM 663 C C . LEU A 1 89 ? -14.309 0.914 11.217 1.00 95.62 89 LEU A C 1
ATOM 665 O O . LEU A 1 89 ? -15.072 0.605 12.129 1.00 95.62 89 LEU A O 1
ATOM 669 N N . ARG A 1 90 ? -14.111 0.122 10.156 1.00 96.31 90 ARG A N 1
ATOM 670 C CA . ARG A 1 90 ? -14.712 -1.216 10.026 1.00 96.31 90 ARG A CA 1
ATOM 671 C C . ARG A 1 90 ? -13.846 -2.331 10.607 1.00 96.31 90 ARG A C 1
ATOM 673 O O . ARG A 1 90 ? -14.381 -3.270 11.184 1.00 96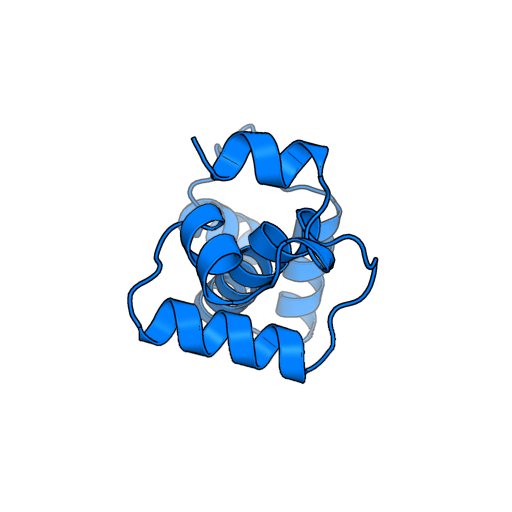.31 90 ARG A O 1
ATOM 680 N N . ALA A 1 91 ? -12.531 -2.268 10.411 1.00 96.50 91 ALA A N 1
ATOM 681 C CA . ALA A 1 91 ? -11.626 -3.382 10.696 1.00 96.50 91 ALA A CA 1
ATOM 682 C C . ALA A 1 91 ? -11.052 -3.379 12.124 1.00 96.50 91 ALA A C 1
ATOM 684 O O . ALA A 1 91 ? -10.585 -4.425 12.589 1.00 96.50 91 ALA A O 1
ATOM 685 N N . PHE A 1 92 ? -11.056 -2.236 12.815 1.00 96.44 92 PHE A N 1
ATOM 686 C CA . PHE A 1 92 ? -10.347 -2.060 14.086 1.00 96.44 92 PHE A CA 1
ATOM 687 C C . PHE A 1 92 ? -11.220 -1.416 15.156 1.00 96.44 92 PHE A C 1
ATOM 689 O O . PHE A 1 92 ? -12.112 -0.622 14.859 1.00 96.44 92 PHE A O 1
ATOM 696 N N . THR A 1 93 ? -10.942 -1.742 16.418 1.00 95.44 93 THR A N 1
ATOM 697 C CA . THR A 1 93 ? -11.633 -1.117 17.550 1.00 95.44 93 THR A CA 1
ATOM 698 C C . THR A 1 93 ? -11.004 0.235 17.917 1.00 95.44 93 THR A C 1
ATOM 700 O O . THR A 1 93 ? -9.827 0.477 17.623 1.00 95.44 93 THR A O 1
ATOM 703 N N . PRO A 1 94 ? -11.738 1.131 18.604 1.00 94.81 94 PRO A N 1
ATOM 704 C CA . PRO A 1 94 ? -11.192 2.394 19.112 1.00 94.81 94 PRO A CA 1
ATOM 705 C C . PRO A 1 94 ? -9.903 2.244 19.933 1.00 94.81 94 PRO A C 1
ATOM 707 O O . PRO A 1 94 ? -9.042 3.124 19.926 1.00 94.81 94 PRO A O 1
ATOM 710 N N . GLU A 1 95 ? -9.748 1.129 20.645 1.00 95.12 95 GLU A N 1
ATOM 711 C CA . GLU A 1 95 ? -8.586 0.837 21.479 1.00 95.12 95 GLU A CA 1
ATOM 712 C C . GLU A 1 95 ? -7.341 0.507 20.651 1.00 95.12 95 GLU A C 1
ATOM 714 O O . GLU A 1 95 ? -6.235 0.774 21.120 1.00 95.12 95 GLU A O 1
ATOM 719 N N . GLU A 1 96 ? -7.502 -0.011 19.434 1.00 95.25 96 GLU A N 1
ATOM 720 C CA . GLU A 1 96 ? -6.409 -0.334 18.508 1.00 95.25 96 GLU A CA 1
ATOM 721 C C . GLU A 1 96 ? -5.919 0.899 17.726 1.00 95.25 96 GLU A C 1
ATOM 723 O O . GLU A 1 96 ? -4.783 0.933 17.249 1.00 95.25 96 GLU A O 1
ATOM 728 N N . VAL A 1 97 ? -6.755 1.936 17.610 1.00 95.94 97 VAL A N 1
ATOM 729 C CA . VAL A 1 97 ? -6.498 3.130 16.790 1.00 95.94 97 VAL A CA 1
ATOM 730 C C . VAL A 1 97 ? -5.947 4.274 17.638 1.00 95.94 97 VAL A C 1
ATOM 732 O O . VAL A 1 97 ? -6.396 4.544 18.753 1.00 95.94 97 VAL A O 1
ATOM 735 N N . ARG A 1 98 ? -4.959 4.996 17.109 1.00 95.44 98 ARG A N 1
ATOM 736 C CA . ARG A 1 98 ? -4.399 6.193 17.742 1.00 95.44 98 ARG A CA 1
ATOM 737 C C . ARG A 1 98 ? -5.500 7.228 18.034 1.00 95.44 98 ARG A C 1
ATOM 739 O O . ARG A 1 98 ? -6.193 7.627 17.096 1.00 95.44 98 ARG A O 1
ATOM 746 N N . PRO A 1 99 ? -5.642 7.728 19.279 1.00 94.69 99 PRO A N 1
ATOM 747 C CA . PRO A 1 99 ? -6.765 8.594 19.649 1.00 94.69 99 PRO A CA 1
ATOM 748 C C . PRO A 1 99 ? -6.848 9.891 18.834 1.00 94.69 99 PRO A C 1
ATOM 750 O O . PRO A 1 99 ? -7.940 10.334 18.485 1.00 94.69 99 PRO A O 1
ATOM 753 N N . ASP A 1 100 ? -5.698 10.480 18.488 1.00 94.50 100 ASP A N 1
ATOM 754 C CA . ASP A 1 100 ? -5.617 11.714 17.700 1.00 94.50 100 ASP A CA 1
ATOM 755 C C . ASP A 1 100 ? -6.114 11.538 16.259 1.00 94.50 100 ASP A C 1
ATOM 757 O O . ASP A 1 100 ? -6.665 12.470 15.673 1.00 94.50 100 ASP A O 1
ATOM 761 N N . LEU A 1 101 ? -5.932 10.345 15.690 1.00 93.56 101 LEU A N 1
ATOM 762 C CA . LEU A 1 101 ? -6.414 10.006 14.355 1.00 93.56 101 LEU A CA 1
ATOM 763 C C . LEU A 1 101 ? -7.858 9.515 14.399 1.00 93.56 101 LEU A C 1
ATOM 765 O O . LEU A 1 101 ? -8.640 9.936 13.552 1.00 93.56 101 LEU A O 1
ATOM 769 N N . LEU A 1 102 ? -8.236 8.729 15.413 1.00 94.25 102 LEU A N 1
ATOM 770 C CA . LEU A 1 102 ? -9.612 8.277 15.621 1.00 94.25 102 LEU A CA 1
ATOM 771 C C . LEU A 1 102 ? -10.590 9.459 15.678 1.00 94.25 102 LEU A C 1
ATOM 773 O O . LEU A 1 102 ? -11.623 9.439 15.010 1.00 94.25 102 LEU A O 1
ATOM 777 N N . ALA A 1 103 ? -10.235 10.518 16.410 1.00 92.88 103 ALA A N 1
ATOM 778 C CA . ALA A 1 103 ? -11.046 11.729 16.502 1.00 92.88 103 ALA A CA 1
ATOM 779 C C . ALA A 1 103 ? -11.246 12.427 15.144 1.00 92.88 103 ALA A C 1
ATOM 781 O O . ALA A 1 103 ? -12.310 12.984 14.902 1.00 92.88 103 ALA A O 1
ATOM 782 N N . LYS A 1 104 ? -10.247 12.384 14.251 1.00 92.62 104 LYS A N 1
ATOM 783 C CA . LYS A 1 104 ? -10.305 13.022 12.922 1.00 92.62 104 LYS A CA 1
ATOM 784 C C . LYS A 1 104 ? -11.089 12.216 11.894 1.00 92.62 104 LYS A C 1
ATOM 786 O O . LYS A 1 104 ? -11.614 12.793 10.952 1.00 92.62 104 LYS A O 1
ATOM 791 N N . ILE A 1 105 ? -11.091 10.891 12.021 1.00 91.81 105 ILE A N 1
ATOM 792 C CA . ILE A 1 105 ? -11.738 10.002 11.046 1.00 91.81 105 ILE A CA 1
ATOM 793 C C . ILE A 1 105 ? -13.189 9.673 11.403 1.00 91.81 105 ILE A C 1
ATOM 795 O O . ILE A 1 105 ? -13.913 9.195 10.539 1.00 91.81 105 ILE A O 1
ATOM 799 N N . SER A 1 106 ? -13.599 9.915 12.653 1.00 85.00 106 SER A N 1
ATOM 800 C CA . SER A 1 106 ? -14.959 9.642 13.150 1.00 85.00 106 SER A CA 1
ATOM 801 C C . SER A 1 106 ? -15.940 10.810 12.957 1.00 85.00 106 SER A C 1
ATOM 803 O O . SER A 1 106 ? -17.105 10.689 13.329 1.00 85.00 106 SER A O 1
ATOM 805 N N . THR A 1 107 ? -15.468 11.938 12.423 1.00 76.25 107 THR A N 1
ATOM 806 C CA . THR A 1 107 ? -16.254 13.129 12.045 1.00 76.25 107 THR A CA 1
ATOM 807 C C . THR A 1 107 ? -16.528 13.154 10.553 1.00 76.25 107 THR A C 1
ATOM 809 O O . THR A 1 107 ? -17.664 13.509 10.178 1.00 76.25 107 THR A O 1
#

Foldseek 3Di:
DDLVVQVVVLCVVVVPDPPDDDDPVLSVLSSVCVVVPHHSVRSVVVVVLVCLVVLLVVFFPDPDDDPLLVVLLVVQVVVPDDDSLSSNVRRDDPNGGDVVVVVVSVD

pLDDT: mean 92.33, std 6.81, range [61.0, 98.0]

Radius of gyration: 16.39 Å; Cα contacts (8 Å, |Δi|>4): 71; chains: 1; bounding box: 35×28×41 Å

Nearest PDB structures (foldseek):
  6pco-assembly1_B  TM=3.112E-01  e=3.275E+00  Bordetella bronchiseptica

Organism: Variovorax paradoxus (NCBI:txid34073)

Secondary structure (DSSP, 8-state):
--HHHHHHHHHHHTT--TTPPPPHHHHHHHHHHHHTT--HHHHHHHHHHHHHHHHHHTTBSSS---HHHHHHHHHHHHTT--SHHHHHHHHS-TTTB-HHHHHHH--

Sequence (107 aa):
MNLEEYFAEFKAVVNVDAGSGITVHVAAEVAAGHAIGLTVAQMHAFLARRTQITSVAVALKDHFLSPEQIARIDLARAEGAVEPKEVILRAFTPEEVRPDLLAKIST

Mean predicted aligned error: 4.14 Å